Protein AF-A0A8S4QSN6-F1 (afdb_monomer)

Foldseek 3Di:
DDDDPDDDDDPPPDPDPPVVVVVVVVVVVVVVVVVVVVVVVVVQVVQVVVPDDDNPDDPVNVVVVVVVVVVVVLVVLVVVFPDPDP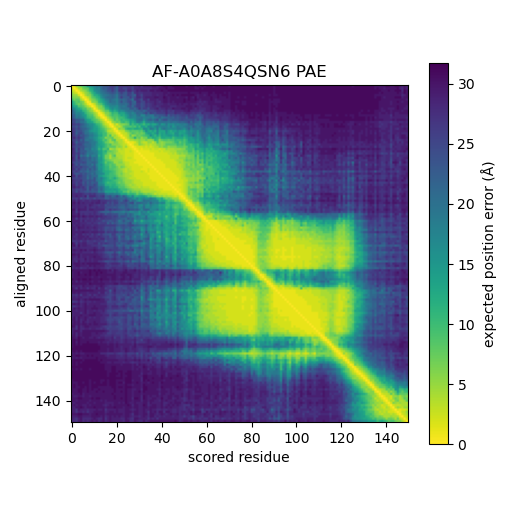PDDCDSVNSVLRSVLVVVQVVVCVVVVNDDPDPRDDPPDPPDPPPPPDDVVVVVVVVVVVVVVD

Secondary structure (DSSP, 8-state):
------PPP--------HHHHHHHHHHHHHHHHHHHHHHHHHHHHHHHTSTT--TT--HHHHHHHHHHHHHHHHHHHHTTS--S-TT----HHHHHHHHHHHHHHHHHHHHTTT--SSS-------PPP----S-HHHHHHHHHHHHT--

Mean predicted aligned error: 19.55 Å

Radius of gyration: 33.57 Å; Cα contacts (8 Å, |Δi|>4): 30; chains: 1; bounding box: 64×63×82 Å

Structure (mmCIF, N/CA/C/O backbone):
data_AF-A0A8S4QSN6-F1
#
_entry.id   AF-A0A8S4QSN6-F1
#
loop_
_atom_site.group_PDB
_atom_site.id
_atom_site.type_symbol
_atom_site.label_atom_id
_atom_site.label_alt_id
_atom_site.label_comp_id
_atom_site.label_asym_id
_atom_site.label_entity_id
_atom_site.label_seq_id
_atom_site.pdbx_PDB_ins_code
_atom_site.Cartn_x
_atom_site.Cartn_y
_atom_site.Cartn_z
_atom_site.occupancy
_atom_site.B_iso_or_equiv
_atom_site.auth_seq_id
_atom_site.auth_comp_id
_atom_site.auth_asym_id
_atom_site.auth_atom_id
_atom_site.pdbx_PDB_model_num
ATOM 1 N N . LEU A 1 1 ? 45.448 43.921 -53.204 1.00 40.44 1 LEU A N 1
ATOM 2 C CA . LEU A 1 1 ? 45.673 43.123 -51.978 1.00 40.44 1 LEU A CA 1
ATOM 3 C C . LEU A 1 1 ? 44.542 42.110 -51.918 1.00 40.44 1 LEU A C 1
ATOM 5 O O . LEU A 1 1 ? 43.536 42.347 -51.262 1.00 40.44 1 LEU A O 1
ATOM 9 N N . ASP A 1 2 ? 44.675 41.060 -52.723 1.00 36.97 2 ASP A N 1
ATOM 10 C CA . ASP A 1 2 ? 43.722 39.957 -52.816 1.00 36.97 2 ASP A CA 1
ATOM 11 C C . ASP A 1 2 ? 43.873 39.049 -51.595 1.00 36.97 2 ASP A C 1
ATOM 13 O O . ASP A 1 2 ? 44.979 38.615 -51.273 1.00 36.97 2 ASP A O 1
ATOM 17 N N . CYS A 1 3 ? 42.767 38.799 -50.893 1.00 41.56 3 CYS A N 1
ATOM 18 C CA . CYS A 1 3 ? 42.716 37.831 -49.806 1.00 41.56 3 CYS A CA 1
ATOM 19 C C . CYS A 1 3 ? 42.216 36.501 -50.378 1.00 41.56 3 CYS A C 1
ATOM 21 O O . CYS A 1 3 ? 41.083 36.388 -50.848 1.00 41.56 3 CYS A O 1
ATOM 23 N N . ASP A 1 4 ? 43.119 35.531 -50.377 1.00 47.22 4 ASP A N 1
ATOM 24 C CA . ASP A 1 4 ? 43.034 34.219 -51.004 1.00 47.22 4 ASP A CA 1
ATOM 25 C C . ASP A 1 4 ? 41.992 33.327 -50.293 1.00 47.22 4 ASP A C 1
ATOM 27 O O . ASP A 1 4 ? 42.212 32.830 -49.188 1.00 47.22 4 ASP A O 1
ATOM 31 N N . MET A 1 5 ? 40.821 33.135 -50.910 1.00 52.94 5 MET A N 1
ATOM 32 C CA . MET A 1 5 ? 39.789 32.200 -50.439 1.00 52.94 5 MET A CA 1
ATOM 33 C C . MET A 1 5 ? 40.079 30.789 -50.965 1.00 52.94 5 MET A C 1
ATOM 35 O O . MET A 1 5 ? 39.397 30.274 -51.855 1.00 52.94 5 MET A O 1
ATOM 39 N N . GLN A 1 6 ? 41.089 30.134 -50.394 1.00 53.62 6 GLN A N 1
ATOM 40 C CA . GLN A 1 6 ? 41.366 28.727 -50.678 1.00 53.62 6 GLN A CA 1
ATOM 41 C C . GLN A 1 6 ? 40.282 27.835 -50.058 1.00 53.62 6 GLN A C 1
ATOM 43 O O . GLN A 1 6 ? 40.207 27.606 -48.851 1.00 53.62 6 GLN A O 1
ATOM 48 N N . THR A 1 7 ? 39.414 27.323 -50.927 1.00 58.56 7 THR A N 1
ATOM 49 C CA . THR A 1 7 ? 38.399 26.325 -50.592 1.00 58.56 7 THR A CA 1
ATOM 50 C C . THR A 1 7 ? 39.099 24.977 -50.404 1.00 58.56 7 THR A C 1
ATOM 52 O O . THR A 1 7 ? 39.726 24.472 -51.332 1.00 58.56 7 THR A O 1
ATOM 55 N N . LEU A 1 8 ? 39.019 24.391 -49.205 1.00 55.88 8 LEU A N 1
ATOM 56 C CA . LEU A 1 8 ? 39.606 23.076 -48.915 1.00 55.88 8 LEU A CA 1
ATOM 57 C C . LEU A 1 8 ? 39.065 21.993 -49.874 1.00 55.88 8 LEU A C 1
ATOM 59 O O . LEU A 1 8 ? 37.865 21.995 -50.174 1.00 55.88 8 LEU A O 1
ATOM 63 N N . PRO A 1 9 ? 39.896 21.024 -50.310 1.00 52.75 9 PRO A N 1
ATOM 64 C CA . PRO A 1 9 ? 39.453 19.973 -51.211 1.00 52.75 9 PRO A CA 1
ATOM 65 C C . PRO A 1 9 ? 38.435 19.085 -50.494 1.00 52.75 9 PRO A C 1
ATOM 67 O O . PRO A 1 9 ? 38.721 18.459 -49.468 1.00 52.75 9 PRO A O 1
ATOM 70 N N . ARG A 1 10 ? 37.219 19.016 -51.041 1.00 57.41 10 ARG A N 1
ATOM 71 C CA . ARG A 1 10 ? 36.255 17.994 -50.642 1.00 57.41 10 ARG A CA 1
ATOM 72 C C . ARG A 1 10 ? 36.817 16.651 -51.079 1.00 57.41 10 ARG A C 1
ATOM 74 O O . ARG A 1 10 ? 36.855 16.354 -52.265 1.00 57.41 10 ARG A O 1
ATOM 81 N N . PHE A 1 11 ? 37.260 15.849 -50.116 1.00 48.41 11 PHE A N 1
ATOM 82 C CA . PHE A 1 11 ? 37.548 14.442 -50.352 1.00 48.41 11 PHE A CA 1
ATOM 83 C C . PHE A 1 11 ? 36.296 13.781 -50.939 1.00 48.41 11 PHE A C 1
ATOM 85 O O . PHE A 1 11 ? 35.310 13.568 -50.227 1.00 48.41 11 PHE A O 1
ATOM 92 N N . ASP A 1 12 ? 36.344 13.467 -52.232 1.00 54.31 12 ASP A N 1
ATOM 93 C CA . ASP A 1 12 ? 35.372 12.616 -52.903 1.00 54.31 12 ASP A CA 1
ATOM 94 C C . ASP A 1 12 ? 35.397 11.248 -52.218 1.00 54.31 12 ASP A C 1
ATOM 96 O O . ASP A 1 12 ? 36.285 10.417 -52.423 1.00 54.31 12 ASP A O 1
ATOM 100 N N . ARG A 1 13 ? 34.439 11.018 -51.314 1.00 58.12 13 ARG A N 1
ATOM 101 C CA . ARG A 1 13 ? 34.229 9.697 -50.729 1.00 58.12 13 ARG A CA 1
ATOM 102 C C . ARG A 1 13 ? 33.649 8.827 -51.847 1.00 58.12 13 ARG A C 1
ATOM 104 O O . ARG A 1 13 ? 32.512 9.082 -52.243 1.00 58.12 13 ARG A O 1
ATOM 111 N N . PRO A 1 14 ? 34.356 7.783 -52.321 1.00 58.12 14 PRO A N 1
ATOM 112 C CA . PRO A 1 14 ? 33.844 6.946 -53.396 1.00 58.12 14 PRO A CA 1
ATOM 113 C C . PRO A 1 14 ? 32.485 6.357 -52.983 1.00 58.12 14 PRO A C 1
ATOM 115 O O . PRO A 1 14 ? 32.335 5.955 -51.816 1.00 58.12 14 PRO A O 1
ATOM 118 N N . PRO A 1 15 ? 31.489 6.305 -53.891 1.00 59.44 15 PRO A N 1
ATOM 119 C CA . PRO A 1 15 ? 30.171 5.777 -53.576 1.00 59.44 15 PRO A CA 1
ATOM 120 C C . PRO A 1 15 ? 30.330 4.343 -53.072 1.00 59.44 15 PRO A C 1
ATOM 122 O O . PRO A 1 15 ? 30.764 3.441 -53.793 1.00 59.44 15 PRO A O 1
ATOM 125 N N . GLN A 1 16 ? 30.042 4.127 -51.786 1.00 59.47 16 GLN A N 1
ATOM 126 C CA . GLN A 1 16 ? 30.120 2.790 -51.210 1.00 59.47 16 GLN A CA 1
ATOM 127 C C . GLN A 1 16 ? 29.096 1.919 -51.930 1.00 59.47 16 GLN A C 1
ATOM 129 O O . GLN A 1 16 ? 27.916 2.265 -51.960 1.00 59.47 16 GLN A O 1
ATOM 134 N N . SER A 1 17 ? 29.540 0.803 -52.516 1.00 63.88 17 SER A N 1
ATOM 135 C CA . SER A 1 17 ? 28.651 -0.032 -53.323 1.00 63.88 17 SER A CA 1
ATOM 136 C C . SER A 1 17 ? 27.397 -0.411 -52.533 1.00 63.88 17 SER A C 1
ATOM 138 O O . SER A 1 17 ? 27.480 -0.866 -51.386 1.00 63.88 17 SER A O 1
ATOM 140 N N . PHE A 1 18 ? 26.226 -0.216 -53.146 1.00 61.28 18 PHE A N 1
ATOM 141 C CA . PHE A 1 18 ? 24.921 -0.448 -52.520 1.00 61.28 18 PHE A CA 1
ATOM 142 C C . PHE A 1 18 ? 24.844 -1.837 -51.864 1.00 61.28 18 PHE A C 1
ATOM 144 O O . PHE A 1 18 ? 24.393 -1.981 -50.731 1.00 61.28 18 PHE A O 1
ATOM 151 N N . VAL A 1 19 ? 25.434 -2.849 -52.507 1.00 62.94 19 VAL A N 1
ATOM 152 C CA . VAL A 1 19 ? 25.548 -4.221 -51.988 1.00 62.94 19 VAL A CA 1
ATOM 153 C C . VAL A 1 19 ? 26.344 -4.299 -50.675 1.00 62.94 19 VAL A C 1
ATOM 155 O O . VAL A 1 19 ? 25.954 -5.034 -49.766 1.00 62.94 19 VAL A O 1
ATOM 158 N N . ARG A 1 20 ? 27.442 -3.540 -50.523 1.00 64.50 20 ARG A N 1
ATOM 159 C CA . ARG A 1 20 ? 28.226 -3.485 -49.272 1.00 64.50 20 ARG A CA 1
ATOM 160 C C . ARG A 1 20 ? 27.458 -2.768 -48.166 1.00 64.50 20 ARG A C 1
ATOM 162 O O . ARG A 1 20 ? 27.514 -3.213 -47.020 1.00 64.50 20 ARG A O 1
ATOM 169 N N . VAL A 1 21 ? 26.720 -1.708 -48.496 1.00 66.25 21 VAL A N 1
ATOM 170 C CA . VAL A 1 21 ? 25.867 -0.985 -47.538 1.00 66.25 21 VAL A CA 1
ATOM 171 C C . VAL A 1 21 ? 24.726 -1.882 -47.051 1.00 66.25 21 VAL A C 1
A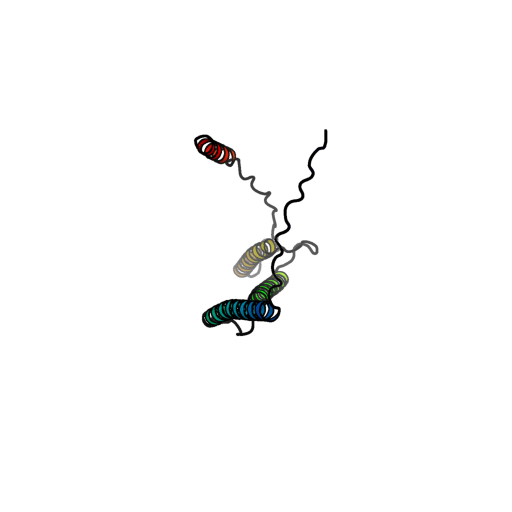TOM 173 O O . VAL A 1 21 ? 24.517 -2.005 -45.843 1.00 66.25 21 VAL A O 1
ATOM 176 N N . VAL A 1 22 ? 24.052 -2.595 -47.959 1.00 65.38 22 VAL A N 1
ATOM 177 C CA . VAL A 1 22 ? 22.988 -3.555 -47.623 1.00 65.38 22 VAL A CA 1
ATOM 178 C C . VAL A 1 22 ? 23.541 -4.719 -46.797 1.00 65.38 22 VAL A C 1
ATOM 180 O O . VAL A 1 22 ? 23.000 -5.007 -45.730 1.00 65.38 22 VAL A O 1
ATOM 183 N N . LYS A 1 23 ? 24.668 -5.336 -47.191 1.00 67.94 23 LYS A N 1
ATOM 184 C CA . LYS A 1 23 ? 25.316 -6.389 -46.384 1.00 67.94 23 LYS A CA 1
ATOM 185 C C . LYS A 1 23 ? 25.669 -5.890 -44.981 1.00 67.94 23 LYS A C 1
ATOM 187 O O . LYS A 1 23 ? 25.301 -6.548 -44.014 1.00 67.94 23 LYS A O 1
ATOM 192 N N . ARG A 1 24 ? 26.285 -4.710 -44.839 1.00 64.50 24 ARG A N 1
ATOM 193 C CA . ARG A 1 24 ? 26.595 -4.110 -43.524 1.00 64.50 24 ARG A CA 1
ATOM 194 C C . ARG A 1 24 ? 25.341 -3.848 -42.686 1.00 64.50 24 ARG A C 1
ATOM 196 O O . ARG A 1 24 ? 25.341 -4.117 -41.488 1.00 64.50 24 ARG A O 1
ATOM 203 N N . ARG A 1 25 ? 24.253 -3.383 -43.304 1.00 67.06 25 ARG A N 1
ATOM 204 C CA . ARG A 1 25 ? 22.968 -3.166 -42.623 1.00 67.06 25 ARG A CA 1
ATOM 205 C C . ARG A 1 25 ? 22.339 -4.482 -42.161 1.00 67.06 25 ARG A C 1
ATOM 207 O O . ARG A 1 25 ? 21.860 -4.568 -41.034 1.00 67.06 25 ARG A O 1
ATOM 214 N N . THR A 1 26 ? 22.372 -5.525 -42.989 1.00 77.62 26 THR A N 1
ATOM 215 C CA . THR A 1 26 ? 21.835 -6.849 -42.623 1.00 77.62 26 THR A CA 1
ATOM 216 C C . THR A 1 26 ? 22.633 -7.509 -41.499 1.00 77.62 26 THR A C 1
ATOM 218 O O . THR A 1 26 ? 22.037 -8.062 -40.574 1.00 77.62 26 THR A O 1
ATOM 221 N N . THR A 1 27 ? 23.965 -7.405 -41.513 1.00 74.44 27 THR A N 1
ATOM 222 C CA . THR A 1 27 ? 24.813 -7.949 -40.445 1.00 74.44 27 THR A CA 1
ATOM 223 C C . THR A 1 27 ? 24.663 -7.165 -39.141 1.00 74.44 27 THR A C 1
ATOM 225 O O . THR A 1 27 ? 24.603 -7.784 -38.078 1.00 74.44 27 THR A O 1
ATOM 228 N N . ALA A 1 28 ? 24.502 -5.837 -39.204 1.00 75.25 28 ALA A N 1
ATOM 229 C CA . ALA A 1 28 ? 24.169 -5.004 -38.048 1.00 75.25 28 ALA A CA 1
ATOM 230 C C . ALA A 1 28 ? 22.803 -5.377 -37.443 1.00 75.25 28 ALA A C 1
ATOM 232 O O . ALA A 1 28 ? 22.714 -5.639 -36.245 1.00 75.25 28 ALA A O 1
ATOM 233 N N . ASN A 1 29 ? 21.762 -5.517 -38.272 1.00 87.56 29 ASN A N 1
ATOM 234 C CA . ASN A 1 29 ? 20.433 -5.957 -37.830 1.00 87.56 29 ASN A CA 1
ATOM 235 C C . ASN A 1 29 ? 20.459 -7.362 -37.207 1.00 87.56 29 ASN A C 1
ATOM 237 O O . ASN A 1 29 ? 19.793 -7.616 -36.204 1.00 87.56 29 ASN A O 1
ATOM 241 N N . LYS A 1 30 ? 21.257 -8.283 -37.763 1.00 88.88 30 LYS A N 1
ATOM 242 C CA . LYS A 1 30 ? 21.458 -9.623 -37.193 1.00 88.88 30 LYS A CA 1
ATOM 243 C C . LYS A 1 30 ? 22.143 -9.552 -35.827 1.00 88.88 30 LYS A C 1
ATOM 245 O O . LYS A 1 30 ? 21.753 -10.288 -34.922 1.00 88.88 30 LYS A O 1
ATOM 250 N N . LYS A 1 31 ? 23.135 -8.670 -35.660 1.00 89.00 31 LYS A N 1
ATOM 251 C CA . LYS A 1 31 ? 23.816 -8.451 -34.376 1.00 89.00 31 LYS A CA 1
ATOM 252 C C . LYS A 1 31 ? 22.854 -7.901 -33.322 1.00 89.00 31 LYS A C 1
ATOM 254 O O . LYS A 1 31 ? 22.846 -8.437 -32.218 1.00 89.00 31 LYS A O 1
ATOM 259 N N . GLU A 1 32 ? 22.009 -6.928 -33.668 1.00 90.06 32 GLU A N 1
ATOM 260 C CA . GLU A 1 32 ? 21.012 -6.402 -32.726 1.00 90.06 32 GLU A CA 1
ATOM 261 C C . GLU A 1 32 ? 19.970 -7.459 -32.362 1.00 90.06 32 GLU A C 1
ATOM 263 O O . GLU A 1 32 ? 19.720 -7.678 -31.181 1.00 90.06 32 GLU A O 1
ATOM 268 N N . ARG A 1 33 ? 19.457 -8.221 -33.340 1.00 91.94 33 ARG A N 1
ATOM 269 C CA . ARG A 1 33 ? 18.550 -9.343 -33.053 1.00 91.94 33 ARG A CA 1
ATOM 270 C C . ARG A 1 33 ? 19.185 -10.344 -32.085 1.00 91.94 33 ARG A C 1
ATOM 272 O O . ARG A 1 33 ? 18.520 -10.771 -31.148 1.00 91.94 33 ARG A O 1
ATOM 279 N N . ARG A 1 34 ? 20.465 -10.697 -32.268 1.00 92.38 34 ARG A N 1
ATOM 280 C CA . ARG A 1 34 ? 21.183 -11.587 -31.335 1.00 92.38 34 ARG A CA 1
ATOM 281 C C . ARG A 1 34 ? 21.357 -10.969 -29.950 1.00 92.38 34 ARG A C 1
ATOM 283 O O . ARG A 1 34 ? 21.198 -11.678 -28.964 1.00 92.38 34 ARG A O 1
ATOM 290 N N . ARG A 1 35 ? 21.644 -9.668 -29.866 1.00 92.75 35 ARG A N 1
ATOM 291 C CA . ARG A 1 35 ? 21.743 -8.946 -28.593 1.00 92.75 35 ARG A CA 1
ATOM 292 C C . ARG A 1 35 ? 20.409 -8.971 -27.844 1.00 92.75 35 ARG A C 1
ATOM 294 O O . ARG A 1 35 ? 20.378 -9.363 -26.682 1.00 92.75 35 ARG A O 1
ATOM 301 N N . THR A 1 36 ? 19.308 -8.613 -28.507 1.00 91.94 36 THR A N 1
ATOM 302 C CA . THR A 1 36 ? 17.965 -8.663 -27.909 1.00 91.94 36 THR A CA 1
ATOM 303 C C . THR A 1 36 ? 17.581 -10.088 -27.516 1.00 91.94 36 THR A C 1
ATOM 305 O O . THR A 1 36 ? 17.051 -10.295 -26.429 1.00 91.94 36 THR A O 1
ATOM 308 N N . GLN A 1 37 ? 17.886 -11.076 -28.363 1.00 89.31 37 GLN A N 1
ATOM 309 C CA . GLN A 1 37 ? 17.611 -12.480 -28.071 1.00 89.31 37 GLN A CA 1
ATOM 310 C C . GLN A 1 37 ? 18.358 -12.951 -26.821 1.00 89.31 37 GLN A C 1
ATOM 312 O O . GLN A 1 37 ? 17.740 -13.553 -25.959 1.00 89.31 37 GLN A O 1
ATOM 317 N N . SER A 1 38 ? 19.647 -12.626 -26.688 1.00 94.56 38 SER A N 1
ATOM 318 C CA . SER A 1 38 ? 20.444 -12.971 -25.505 1.00 94.56 38 SER A CA 1
ATOM 319 C C . SER A 1 38 ? 19.864 -12.368 -24.224 1.00 94.56 38 SER A C 1
ATOM 321 O O . SER A 1 38 ? 19.734 -13.072 -23.227 1.00 94.56 38 SER A O 1
ATOM 323 N N . ILE A 1 39 ? 19.442 -11.100 -24.270 1.00 87.38 39 ILE A N 1
ATOM 324 C CA . ILE A 1 39 ? 18.772 -10.443 -23.140 1.00 87.38 39 ILE A CA 1
ATOM 325 C C . ILE A 1 39 ? 17.456 -11.159 -22.800 1.00 87.38 39 ILE A C 1
ATOM 327 O O . ILE A 1 39 ? 17.181 -11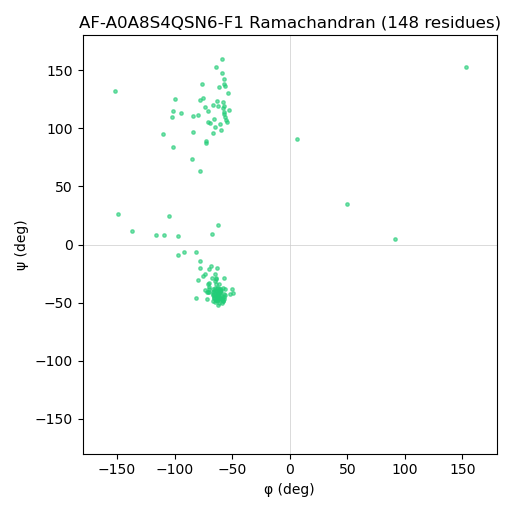.426 -21.634 1.00 87.38 39 ILE A O 1
ATOM 331 N N . ASN A 1 40 ? 16.647 -11.498 -23.806 1.00 87.44 40 ASN A N 1
ATOM 332 C CA . ASN A 1 40 ? 15.374 -12.188 -23.600 1.00 87.44 40 ASN A CA 1
ATOM 333 C C . ASN A 1 40 ? 15.553 -13.611 -23.055 1.00 87.44 40 ASN A C 1
ATOM 335 O O . ASN A 1 40 ? 14.769 -14.020 -22.201 1.00 87.44 40 ASN A O 1
ATOM 339 N N . THR A 1 41 ? 16.574 -14.335 -23.515 1.00 87.88 41 THR A N 1
ATOM 340 C CA . THR A 1 41 ? 16.939 -15.660 -23.002 1.00 87.88 41 THR A CA 1
ATOM 341 C C . THR A 1 41 ? 17.331 -15.568 -21.531 1.00 87.88 41 THR A C 1
ATOM 343 O O . THR A 1 41 ? 16.668 -16.189 -20.715 1.00 87.88 41 THR A O 1
ATOM 346 N N . ALA A 1 42 ? 18.255 -14.676 -21.159 1.00 86.12 42 ALA A N 1
ATOM 347 C CA . ALA A 1 42 ? 18.631 -14.484 -19.754 1.00 86.12 42 ALA A CA 1
ATOM 348 C C . ALA A 1 42 ? 17.431 -14.103 -18.862 1.00 86.12 42 ALA A C 1
ATOM 350 O O . ALA A 1 42 ? 17.306 -14.564 -17.732 1.00 86.12 42 ALA A O 1
ATOM 351 N N . PHE A 1 43 ? 16.499 -13.285 -19.367 1.00 81.12 43 PHE A N 1
ATOM 352 C CA . PHE A 1 43 ? 15.257 -12.999 -18.645 1.00 81.12 43 PHE A CA 1
ATOM 353 C C . PHE A 1 43 ? 14.330 -14.212 -18.519 1.00 81.12 43 PHE A C 1
ATOM 355 O O . PHE A 1 43 ? 13.514 -14.238 -17.604 1.00 81.12 43 PHE A O 1
ATOM 362 N N . THR A 1 44 ? 14.366 -15.155 -19.456 1.00 80.75 44 THR A N 1
ATOM 363 C CA . THR A 1 44 ? 13.562 -16.386 -19.406 1.00 80.75 44 THR A CA 1
ATOM 364 C C . THR A 1 44 ? 14.110 -17.310 -18.329 1.00 80.75 44 THR A C 1
ATOM 366 O O . THR A 1 44 ? 13.353 -17.678 -17.440 1.00 80.75 44 THR A O 1
ATOM 369 N N . ASP A 1 45 ? 15.425 -17.516 -18.300 1.00 83.19 45 ASP A N 1
ATOM 370 C CA . ASP A 1 45 ? 16.107 -18.314 -17.274 1.00 83.19 45 ASP A CA 1
ATOM 371 C C . ASP A 1 45 ? 15.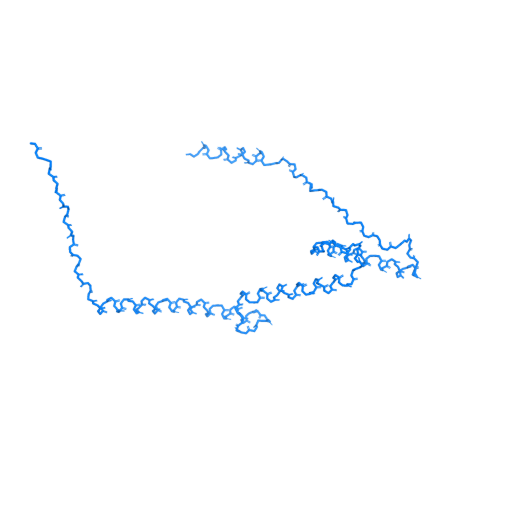826 -17.762 -15.863 1.00 83.19 45 ASP A C 1
ATOM 373 O O . ASP A 1 45 ? 15.480 -18.488 -14.935 1.00 83.19 45 ASP A O 1
ATOM 377 N N . LEU A 1 46 ? 15.856 -16.433 -15.702 1.00 81.19 46 LEU A N 1
ATOM 378 C CA . LEU A 1 46 ? 15.501 -15.792 -14.432 1.00 81.19 46 LEU A CA 1
ATOM 379 C C . LEU A 1 46 ? 14.032 -15.997 -14.030 1.00 81.19 46 LEU A C 1
ATOM 381 O O . LEU A 1 46 ? 13.732 -15.967 -12.839 1.00 81.19 46 LEU A O 1
ATOM 385 N N . ARG A 1 47 ? 13.103 -16.171 -14.982 1.00 74.00 47 ARG A N 1
ATOM 386 C CA . ARG A 1 47 ? 11.689 -16.448 -14.662 1.00 74.00 47 ARG A CA 1
ATOM 387 C C . ARG A 1 47 ? 11.506 -17.850 -14.101 1.00 74.00 47 ARG A C 1
ATOM 389 O O . ARG A 1 47 ? 10.666 -18.008 -13.224 1.00 74.00 47 ARG A O 1
ATOM 396 N N . GLU A 1 48 ? 12.294 -18.820 -14.557 1.00 73.12 48 GLU A N 1
ATOM 397 C CA . GLU A 1 48 ? 12.241 -20.203 -14.067 1.00 73.12 48 GLU A CA 1
ATOM 398 C C . GLU A 1 48 ? 12.630 -20.303 -12.587 1.00 73.12 48 GLU A C 1
ATOM 400 O O . GLU A 1 48 ? 12.098 -21.131 -11.852 1.00 73.12 48 GLU A O 1
ATOM 405 N N . CYS A 1 49 ? 13.487 -19.398 -12.108 1.00 76.56 49 CYS A N 1
ATOM 406 C CA . CYS A 1 49 ? 13.869 -19.330 -10.699 1.00 76.56 49 CYS A CA 1
ATOM 407 C C . CYS A 1 49 ? 12.858 -18.587 -9.806 1.00 76.56 49 CYS A C 1
ATOM 409 O O . CYS A 1 49 ? 13.041 -18.556 -8.588 1.00 76.56 49 CYS A O 1
ATOM 411 N N . ILE A 1 50 ? 11.813 -17.956 -10.364 1.00 68.31 50 ILE A N 1
ATOM 412 C CA . ILE A 1 50 ? 10.800 -17.239 -9.578 1.00 68.31 50 ILE A CA 1
ATOM 413 C C . ILE A 1 50 ? 9.545 -18.116 -9.478 1.00 68.31 50 ILE A C 1
ATOM 415 O O . ILE A 1 50 ? 8.800 -18.222 -10.453 1.00 68.31 50 ILE A O 1
ATOM 419 N N . PRO A 1 51 ? 9.226 -18.675 -8.297 1.00 56.03 51 PRO A N 1
ATOM 420 C CA . PRO A 1 51 ? 8.266 -19.775 -8.154 1.00 56.03 51 PRO A CA 1
ATOM 421 C C . PRO A 1 51 ? 6.788 -19.448 -8.455 1.00 56.03 51 PRO A C 1
ATOM 423 O O . PRO A 1 51 ? 5.928 -20.271 -8.180 1.00 56.03 51 PRO A O 1
ATOM 426 N N . ASN A 1 52 ? 6.449 -18.275 -9.002 1.00 62.44 52 ASN A N 1
ATOM 427 C CA . ASN A 1 52 ? 5.063 -17.873 -9.290 1.00 62.44 52 ASN A CA 1
ATOM 428 C C . ASN A 1 52 ? 4.928 -16.930 -10.505 1.00 62.44 52 ASN A C 1
ATOM 430 O O . ASN A 1 52 ? 4.009 -16.110 -10.556 1.00 62.44 52 ASN A O 1
ATOM 434 N N . VAL A 1 53 ? 5.853 -16.977 -11.471 1.00 59.09 53 VAL A N 1
ATOM 435 C CA . VAL A 1 53 ? 5.787 -16.113 -12.663 1.00 59.09 53 VAL A CA 1
ATOM 436 C C . VAL A 1 53 ? 5.260 -16.892 -13.869 1.00 59.09 53 VAL A C 1
ATOM 438 O O . VAL A 1 53 ? 5.955 -17.772 -14.365 1.00 59.09 53 VAL A O 1
ATOM 441 N N . PRO A 1 54 ? 4.079 -16.536 -14.410 1.00 62.97 54 PRO A N 1
ATOM 442 C CA . PRO A 1 54 ? 3.625 -17.072 -15.685 1.00 62.97 54 PRO A CA 1
ATOM 443 C C . PRO A 1 54 ? 4.607 -16.670 -16.803 1.00 62.97 54 PRO A C 1
ATOM 445 O O . PRO A 1 54 ? 4.990 -15.488 -16.860 1.00 62.97 54 PRO A O 1
ATOM 448 N N . PRO A 1 55 ? 4.978 -17.600 -17.702 1.00 59.84 55 PRO A N 1
ATOM 449 C CA . PRO A 1 55 ? 6.123 -17.476 -18.614 1.00 59.84 55 PRO A CA 1
ATOM 450 C C . PRO A 1 55 ? 6.085 -16.235 -19.526 1.00 59.84 55 PRO A C 1
ATOM 452 O O . PRO A 1 55 ? 7.127 -15.649 -19.818 1.00 59.84 55 PRO A O 1
ATOM 455 N N . ASP A 1 56 ? 4.896 -15.729 -19.867 1.00 63.72 56 ASP A N 1
ATOM 456 C CA . ASP A 1 56 ? 4.733 -14.637 -20.843 1.00 63.72 56 ASP A CA 1
ATOM 457 C C . ASP A 1 56 ? 4.591 -13.233 -20.228 1.00 63.72 56 ASP A C 1
ATOM 459 O O . ASP A 1 56 ? 4.325 -12.232 -20.913 1.00 63.72 56 ASP A O 1
ATOM 463 N N . THR A 1 57 ? 4.775 -13.107 -18.911 1.00 67.50 57 THR A N 1
ATOM 464 C CA . THR A 1 57 ? 4.551 -11.825 -18.236 1.00 67.50 57 THR A CA 1
ATOM 465 C C . THR A 1 57 ? 5.790 -10.932 -18.331 1.00 67.50 57 THR A C 1
ATOM 467 O O . THR A 1 57 ? 6.828 -11.162 -17.704 1.00 67.50 57 THR A O 1
ATOM 470 N N . LYS A 1 58 ? 5.690 -9.845 -19.108 1.00 70.69 58 LYS A N 1
ATOM 471 C CA . LYS A 1 58 ? 6.692 -8.761 -19.101 1.00 70.69 58 LYS A CA 1
ATOM 472 C C . LYS A 1 58 ? 6.853 -8.213 -17.674 1.00 70.69 58 LYS A C 1
ATOM 474 O O . LYS A 1 58 ? 5.847 -7.921 -17.028 1.00 70.69 58 LYS A O 1
ATOM 479 N N . LEU A 1 59 ? 8.089 -7.978 -17.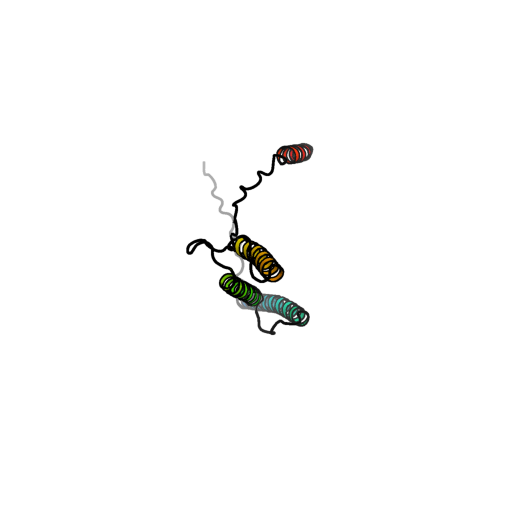219 1.00 65.31 59 LEU A N 1
ATOM 480 C CA . LEU A 1 59 ? 8.393 -7.479 -15.862 1.00 65.31 59 LEU A CA 1
ATOM 481 C C . LEU A 1 59 ? 7.556 -6.247 -15.473 1.00 65.31 59 LEU A C 1
ATOM 483 O O . LEU A 1 59 ? 6.998 -6.185 -14.380 1.00 65.31 59 LEU A O 1
ATOM 487 N N . SER A 1 60 ? 7.365 -5.302 -16.399 1.00 73.94 60 SER A N 1
ATOM 488 C CA . SER A 1 60 ? 6.536 -4.111 -16.171 1.00 73.94 60 SER A CA 1
ATOM 489 C C . SER A 1 60 ? 5.055 -4.429 -15.924 1.00 73.94 60 SER A C 1
ATOM 491 O O . SER A 1 60 ? 4.409 -3.728 -15.148 1.00 73.94 60 SER A O 1
ATOM 493 N N . LYS A 1 61 ? 4.500 -5.473 -16.557 1.00 75.50 61 LYS A N 1
ATOM 494 C CA . LYS A 1 61 ? 3.117 -5.924 -16.320 1.00 75.50 61 LYS A CA 1
ATOM 495 C C . LYS A 1 61 ? 2.993 -6.592 -14.953 1.00 75.50 61 LYS A C 1
ATOM 497 O O . LYS A 1 61 ? 2.048 -6.307 -14.232 1.00 75.50 61 LYS A O 1
ATOM 502 N N . MET A 1 62 ? 3.979 -7.398 -14.569 1.00 71.62 62 MET A N 1
ATOM 503 C CA . MET A 1 62 ? 4.011 -8.075 -13.271 1.00 71.62 62 MET A CA 1
ATOM 504 C C . MET A 1 62 ? 4.095 -7.089 -12.100 1.00 71.62 62 MET A C 1
ATOM 506 O O . MET A 1 62 ? 3.301 -7.172 -11.168 1.00 71.62 62 MET A O 1
ATOM 510 N N . VAL A 1 63 ? 5.002 -6.108 -12.161 1.00 78.69 63 VAL A N 1
ATOM 511 C CA . VAL A 1 63 ? 5.122 -5.070 -11.120 1.00 78.69 63 VAL A CA 1
ATOM 512 C C . VAL A 1 63 ? 3.823 -4.267 -10.997 1.00 78.69 63 VAL A C 1
ATOM 514 O O . VAL A 1 63 ? 3.375 -3.981 -9.884 1.00 78.69 63 VAL A O 1
ATOM 517 N N . ARG A 1 64 ? 3.177 -3.947 -12.129 1.00 77.56 64 ARG A N 1
ATOM 518 C CA . ARG A 1 64 ? 1.865 -3.282 -12.150 1.00 77.56 64 ARG A CA 1
ATOM 519 C C . ARG A 1 64 ? 0.771 -4.154 -11.535 1.00 77.56 64 ARG A C 1
ATOM 521 O O . ARG A 1 64 ? 0.056 -3.661 -10.670 1.00 77.56 64 ARG A O 1
ATOM 528 N N . ALA A 1 65 ? 0.678 -5.427 -11.913 1.00 78.94 65 ALA A N 1
ATOM 529 C CA . ALA A 1 65 ? -0.301 -6.370 -11.372 1.00 78.94 65 ALA A CA 1
ATOM 530 C C . ALA A 1 65 ? -0.123 -6.573 -9.858 1.00 78.94 65 ALA A C 1
ATOM 532 O O . ALA A 1 65 ? -1.086 -6.492 -9.099 1.00 78.94 65 ALA A O 1
ATOM 533 N N . ARG A 1 66 ? 1.121 -6.724 -9.387 1.00 81.69 66 ARG A N 1
ATOM 534 C CA . ARG A 1 66 ? 1.440 -6.784 -7.954 1.00 81.69 66 ARG A CA 1
ATOM 535 C C . ARG A 1 66 ? 0.996 -5.513 -7.229 1.00 81.69 66 ARG A C 1
ATOM 537 O O . ARG A 1 66 ? 0.361 -5.593 -6.183 1.00 81.69 66 ARG A O 1
ATOM 544 N N . SER A 1 67 ? 1.304 -4.341 -7.786 1.00 87.06 67 SER A N 1
ATOM 545 C CA . SER A 1 67 ? 0.885 -3.052 -7.218 1.00 87.06 67 SER A CA 1
ATOM 546 C C . SER A 1 67 ? -0.641 -2.925 -7.157 1.00 87.06 67 SER A C 1
ATOM 548 O O . SER A 1 67 ? -1.181 -2.482 -6.145 1.00 87.06 67 SER A O 1
ATOM 550 N N . GLN A 1 68 ? -1.349 -3.369 -8.201 1.00 83.25 68 GLN A N 1
ATOM 551 C CA . GLN A 1 68 ? -2.811 -3.407 -8.231 1.00 83.25 68 GLN A CA 1
ATOM 552 C C . GLN A 1 68 ? -3.378 -4.332 -7.153 1.00 83.25 68 GLN A C 1
ATOM 554 O O . GLN A 1 68 ? -4.241 -3.894 -6.400 1.00 83.25 68 GLN A O 1
ATOM 559 N N . SER A 1 69 ? -2.852 -5.551 -7.013 1.00 92.19 69 SER A N 1
ATOM 560 C CA . SER A 1 69 ? -3.258 -6.486 -5.955 1.00 92.19 69 SER A CA 1
ATOM 561 C C . SER A 1 69 ? -3.076 -5.883 -4.555 1.00 92.19 69 SER A C 1
ATOM 563 O O . SER A 1 69 ? -4.006 -5.887 -3.748 1.00 92.19 69 SER A O 1
ATOM 565 N N . ILE A 1 70 ? -1.930 -5.238 -4.298 1.00 89.50 70 ILE A N 1
ATOM 566 C CA . ILE A 1 70 ? -1.685 -4.508 -3.044 1.00 89.50 70 ILE A CA 1
ATOM 567 C C . ILE A 1 70 ? -2.732 -3.405 -2.847 1.00 89.50 70 ILE A C 1
ATOM 569 O O . ILE A 1 70 ? -3.292 -3.272 -1.763 1.00 89.50 70 ILE A O 1
ATOM 573 N N . ASN A 1 71 ? -3.020 -2.608 -3.877 1.00 89.50 71 ASN A N 1
ATOM 574 C CA . ASN A 1 71 ? -3.995 -1.524 -3.769 1.00 89.50 71 ASN A CA 1
ATOM 575 C C . ASN A 1 71 ? -5.415 -2.048 -3.504 1.00 89.50 71 ASN A C 1
ATOM 577 O O . ASN A 1 71 ? -6.122 -1.445 -2.702 1.00 89.50 71 ASN A O 1
ATOM 581 N N . ILE A 1 72 ? -5.800 -3.180 -4.105 1.00 88.56 72 ILE A N 1
ATOM 582 C CA . ILE A 1 72 ? -7.075 -3.861 -3.837 1.00 88.56 72 ILE A CA 1
ATOM 583 C C . ILE A 1 72 ? -7.138 -4.316 -2.375 1.00 88.56 72 ILE A C 1
ATOM 585 O O . ILE A 1 72 ? -8.135 -4.062 -1.704 1.00 88.56 72 ILE A O 1
ATOM 589 N N . ALA A 1 73 ? -6.074 -4.930 -1.850 1.00 92.31 73 ALA A N 1
ATOM 590 C CA . ALA A 1 73 ? -6.005 -5.320 -0.442 1.00 92.31 73 ALA A CA 1
ATOM 591 C C . ALA A 1 73 ? -6.108 -4.105 0.499 1.00 92.31 73 ALA A C 1
ATOM 593 O O . ALA A 1 73 ? -6.831 -4.152 1.491 1.00 92.31 73 ALA A O 1
ATOM 594 N N . PHE A 1 74 ? -5.459 -2.986 0.157 1.00 91.81 74 PHE A N 1
ATOM 595 C CA . PHE A 1 74 ? -5.600 -1.728 0.895 1.00 91.81 74 PHE A CA 1
ATOM 596 C C . PHE A 1 74 ? -7.026 -1.170 0.848 1.00 91.81 74 PHE A C 1
ATOM 598 O O . PHE A 1 74 ? -7.468 -0.605 1.842 1.00 91.81 74 PHE A O 1
ATOM 605 N N . SER A 1 75 ? -7.743 -1.296 -0.271 1.00 89.50 75 SER A N 1
ATOM 606 C CA . SER A 1 75 ? -9.157 -0.906 -0.344 1.00 89.50 75 SER A CA 1
ATOM 607 C C . SER A 1 75 ? -10.014 -1.778 0.568 1.00 89.50 75 SER A C 1
ATOM 609 O O . SER A 1 75 ? -10.681 -1.237 1.439 1.00 89.50 75 SER A O 1
ATOM 611 N N . LYS A 1 76 ? -9.868 -3.108 0.491 1.00 91.06 76 LYS A N 1
ATOM 612 C CA . LYS A 1 76 ? -10.572 -4.042 1.386 1.00 91.06 76 LYS A CA 1
ATOM 613 C C . LYS A 1 76 ? -10.307 -3.757 2.865 1.00 91.06 76 LYS A C 1
ATOM 615 O O . LYS A 1 76 ? -11.205 -3.883 3.686 1.00 91.06 76 LYS A O 1
ATOM 620 N N . LEU A 1 77 ? -9.075 -3.383 3.216 1.00 92.25 77 LEU A N 1
ATOM 621 C CA . LEU A 1 77 ? -8.728 -3.009 4.585 1.00 92.25 77 LEU A CA 1
ATOM 622 C C . LEU A 1 77 ? -9.440 -1.719 5.021 1.00 92.25 77 LEU A C 1
ATOM 624 O O . LEU A 1 77 ? -9.910 -1.646 6.150 1.00 92.25 77 LEU A O 1
ATOM 628 N N . ARG A 1 78 ? -9.550 -0.716 4.141 1.00 90.25 78 ARG A N 1
ATOM 629 C CA . ARG A 1 78 ? -10.273 0.533 4.443 1.00 90.25 78 ARG A CA 1
ATOM 630 C C . ARG A 1 78 ? -11.753 0.288 4.708 1.00 90.25 78 ARG A C 1
ATOM 632 O O . ARG A 1 78 ? -12.277 0.900 5.625 1.00 90.25 78 ARG A O 1
ATOM 639 N N . ASP A 1 79 ? -12.375 -0.642 3.987 1.00 89.44 79 ASP A N 1
ATOM 640 C CA . ASP A 1 79 ? -13.789 -0.998 4.180 1.00 89.44 79 ASP A CA 1
ATOM 641 C C . ASP A 1 79 ? -14.071 -1.597 5.572 1.00 89.44 79 ASP A C 1
ATOM 643 O O . ASP A 1 79 ? -15.212 -1.619 6.025 1.00 89.44 79 ASP A O 1
ATOM 647 N N . ARG A 1 80 ? -13.039 -2.106 6.262 1.00 91.25 80 ARG A N 1
ATOM 648 C CA . ARG A 1 80 ? -13.147 -2.703 7.605 1.00 91.25 80 ARG A CA 1
ATOM 649 C C . ARG A 1 80 ? -12.794 -1.745 8.738 1.00 91.25 80 ARG A C 1
ATOM 651 O O . ARG A 1 80 ? -12.980 -2.099 9.896 1.00 91.25 80 ARG A O 1
ATOM 658 N N . ILE A 1 81 ? -12.260 -0.568 8.428 1.00 88.94 81 ILE A N 1
ATOM 659 C CA . ILE A 1 81 ? -11.831 0.407 9.428 1.00 88.94 81 ILE A CA 1
ATOM 660 C C . ILE A 1 81 ? -12.922 1.473 9.556 1.00 88.94 81 ILE A C 1
ATOM 662 O O . ILE A 1 81 ? -13.243 2.109 8.550 1.00 88.94 81 ILE A O 1
ATOM 666 N N . PRO A 1 82 ? -13.450 1.740 10.765 1.00 84.06 82 PRO A N 1
ATOM 667 C CA . PRO A 1 82 ? -14.401 2.825 10.974 1.00 84.06 82 PRO A CA 1
ATOM 668 C C . PRO A 1 82 ? -13.791 4.156 10.519 1.00 84.06 82 PRO A C 1
ATOM 670 O O . PRO A 1 82 ? -12.787 4.619 11.068 1.00 84.06 82 PRO A O 1
ATOM 673 N N . SER A 1 83 ? -14.361 4.757 9.472 1.00 70.38 83 SER A N 1
ATOM 674 C CA . SER A 1 83 ? -13.864 6.027 8.948 1.00 70.38 83 SER A CA 1
ATOM 675 C C . SER A 1 83 ? -14.337 7.162 9.849 1.00 70.38 83 SER A C 1
ATOM 677 O O . SER A 1 83 ? -15.534 7.330 10.066 1.00 70.38 83 SER A O 1
ATOM 679 N N . VAL A 1 84 ? -13.395 7.958 10.347 1.00 61.88 84 VAL A N 1
ATOM 680 C CA . VAL A 1 84 ? -13.697 9.083 11.241 1.00 61.88 84 VAL A CA 1
ATOM 681 C C . VAL A 1 84 ? -14.230 10.297 10.460 1.00 61.88 84 VAL A C 1
ATOM 683 O O . VAL A 1 84 ? -14.879 11.150 11.052 1.00 61.88 84 VAL A O 1
ATOM 686 N N . LEU A 1 85 ? -13.992 10.389 9.138 1.00 56.12 85 LEU A N 1
ATOM 687 C CA . LEU A 1 85 ? -14.416 11.519 8.297 1.00 56.12 85 LEU A CA 1
ATOM 688 C C . LEU A 1 85 ? -14.658 11.098 6.828 1.00 56.12 85 LEU A C 1
ATOM 690 O O . LEU A 1 85 ? -13.755 10.499 6.234 1.00 56.12 85 LEU A O 1
ATOM 694 N N . PRO A 1 86 ? -15.793 11.483 6.208 1.00 56.62 86 PRO A N 1
ATOM 695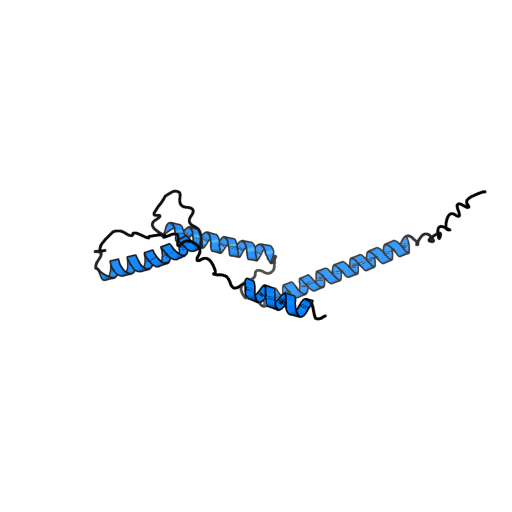 C CA . PRO A 1 86 ? -16.169 11.064 4.851 1.00 56.62 86 PRO A CA 1
ATOM 696 C C . PRO A 1 86 ? -15.278 11.631 3.730 1.00 56.62 86 PRO A C 1
ATOM 698 O O . PRO A 1 86 ? -15.242 11.055 2.648 1.00 56.62 86 PRO A O 1
ATOM 701 N N . ASP A 1 87 ? -14.515 12.702 3.983 1.00 58.09 87 ASP A N 1
ATOM 702 C CA . ASP A 1 87 ? -13.658 13.351 2.968 1.00 58.09 87 ASP A CA 1
ATOM 703 C C . ASP A 1 87 ? -12.149 13.288 3.291 1.00 58.09 87 ASP A C 1
ATOM 705 O O . ASP A 1 87 ? -11.292 13.878 2.627 1.00 58.09 87 ASP A O 1
ATOM 709 N N . THR A 1 88 ? -11.752 12.532 4.323 1.00 66.25 88 THR A N 1
ATOM 710 C CA . THR A 1 88 ? -10.318 12.341 4.575 1.00 66.25 88 THR A CA 1
ATOM 711 C C . THR A 1 88 ? -9.761 11.283 3.637 1.00 66.25 88 THR A C 1
ATOM 713 O O . THR A 1 88 ? -9.989 10.086 3.807 1.00 66.25 88 THR A O 1
ATOM 716 N N . LYS A 1 89 ? -8.911 11.707 2.696 1.00 70.25 89 LYS A N 1
ATOM 717 C CA . LYS A 1 89 ? -8.148 10.770 1.863 1.00 70.25 89 LYS A CA 1
ATOM 718 C C . LYS A 1 89 ? -7.320 9.816 2.735 1.00 70.25 89 LYS A C 1
ATOM 720 O O . LYS A 1 89 ? -6.319 10.197 3.351 1.00 70.25 89 LYS A O 1
ATOM 725 N N . MET A 1 90 ? -7.728 8.547 2.760 1.00 75.50 90 MET A N 1
ATOM 726 C CA . MET A 1 90 ? -7.065 7.465 3.488 1.00 75.50 90 MET A CA 1
ATOM 727 C C . MET A 1 90 ? -5.753 7.051 2.802 1.00 75.50 90 MET A C 1
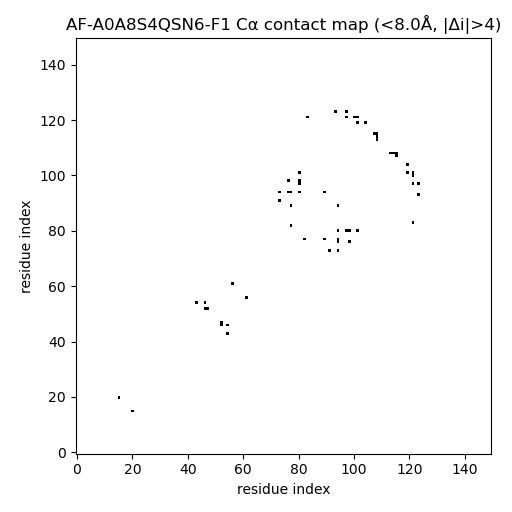ATOM 729 O O . MET A 1 90 ? -5.704 6.139 1.966 1.00 75.50 90 MET A O 1
ATOM 733 N N . THR A 1 91 ? -4.659 7.731 3.157 1.00 88.31 91 THR A N 1
ATOM 734 C CA . THR A 1 91 ? -3.309 7.350 2.710 1.00 88.31 91 THR A CA 1
ATOM 735 C C . THR A 1 91 ? -2.921 5.980 3.271 1.00 88.31 91 THR A C 1
ATOM 737 O O . THR A 1 91 ? -3.376 5.604 4.347 1.00 88.31 91 THR A O 1
ATOM 740 N N . LYS A 1 92 ? -2.037 5.241 2.581 1.00 88.69 92 LYS A N 1
ATOM 741 C CA . LYS A 1 92 ? -1.583 3.902 3.018 1.00 88.69 92 LYS A CA 1
ATOM 742 C C . LYS A 1 92 ? -1.079 3.898 4.467 1.00 88.69 92 LYS A C 1
ATOM 744 O O . LYS A 1 92 ? -1.437 3.016 5.234 1.00 88.69 92 LYS A O 1
ATOM 749 N N . ILE A 1 93 ? -0.314 4.919 4.858 1.00 89.94 93 ILE A N 1
ATOM 750 C CA . ILE A 1 93 ? 0.195 5.065 6.230 1.00 89.94 93 ILE A CA 1
ATOM 751 C C . ILE A 1 93 ? -0.947 5.300 7.224 1.00 89.94 93 ILE A C 1
ATOM 753 O O . ILE A 1 93 ? -0.975 4.655 8.268 1.00 89.94 93 ILE A O 1
ATOM 757 N N . LYS A 1 94 ? -1.898 6.193 6.910 1.00 87.19 94 LYS A N 1
ATOM 758 C CA . LYS A 1 94 ? -3.057 6.430 7.783 1.00 87.19 94 LYS A CA 1
ATOM 759 C C . LYS A 1 94 ? -3.904 5.164 7.931 1.00 87.19 94 LYS A C 1
ATOM 761 O O . LYS A 1 94 ? -4.294 4.847 9.044 1.00 87.19 94 LYS A O 1
ATOM 766 N N . THR A 1 95 ? -4.126 4.421 6.843 1.00 89.62 95 THR A N 1
ATOM 767 C CA . THR A 1 95 ? -4.859 3.146 6.863 1.00 89.62 95 THR A CA 1
ATOM 768 C C . THR A 1 95 ? -4.189 2.131 7.786 1.00 89.62 95 THR A C 1
ATOM 770 O O . THR A 1 95 ? -4.869 1.552 8.620 1.00 89.62 95 THR A O 1
ATOM 773 N N . LEU A 1 96 ? -2.866 1.951 7.698 1.00 92.44 96 LEU A N 1
ATOM 774 C CA . LEU A 1 96 ? -2.152 1.019 8.579 1.00 92.44 96 LEU A CA 1
ATOM 775 C C . LEU A 1 96 ? -2.225 1.446 10.048 1.00 92.44 96 LEU A C 1
ATOM 777 O O . LEU A 1 96 ? -2.525 0.622 10.902 1.00 92.44 96 LEU A O 1
ATOM 781 N N . ARG A 1 97 ? -2.010 2.736 10.339 1.00 89.94 97 ARG A N 1
ATOM 782 C CA . ARG A 1 97 ? -2.108 3.260 11.710 1.00 89.94 97 ARG A CA 1
ATOM 783 C C . ARG A 1 97 ? -3.501 3.051 12.299 1.00 89.94 97 ARG A C 1
ATOM 785 O O . ARG A 1 97 ? -3.610 2.552 13.412 1.00 89.94 97 ARG A O 1
ATOM 792 N N . LEU A 1 98 ? -4.548 3.382 11.539 1.00 89.25 98 LEU A N 1
ATOM 793 C CA . LEU A 1 98 ? -5.925 3.156 11.972 1.00 89.25 98 LEU A CA 1
ATOM 794 C C . LEU A 1 98 ? -6.232 1.673 12.169 1.00 89.25 98 LEU A C 1
ATOM 796 O O . LEU A 1 98 ? -6.872 1.335 13.156 1.00 89.25 98 LEU A O 1
ATOM 800 N N . ALA A 1 99 ? -5.768 0.799 11.269 1.00 91.62 99 ALA A N 1
ATOM 801 C CA . ALA A 1 99 ? -5.959 -0.643 11.396 1.00 91.62 99 ALA A CA 1
ATOM 802 C C . ALA A 1 99 ? -5.374 -1.157 12.713 1.00 91.62 99 ALA A C 1
ATOM 804 O O . ALA A 1 99 ? -6.060 -1.845 13.461 1.00 91.62 99 ALA A O 1
ATOM 805 N N . THR A 1 100 ? -4.130 -0.776 13.024 1.00 92.69 100 THR A N 1
ATOM 806 C CA . THR A 1 100 ? -3.473 -1.149 14.281 1.00 92.69 100 THR A CA 1
ATOM 807 C C . THR A 1 100 ? -4.261 -0.652 15.489 1.00 92.69 100 THR A C 1
ATOM 809 O O . THR A 1 100 ? -4.577 -1.447 16.369 1.00 92.69 100 THR A O 1
ATOM 812 N N . SER A 1 101 ? -4.642 0.630 15.516 1.00 90.44 101 SER A N 1
ATOM 813 C CA . SER A 1 101 ? -5.444 1.185 16.613 1.00 90.44 101 SER A CA 1
ATOM 814 C C . SER A 1 101 ? -6.798 0.488 16.758 1.00 90.44 101 SER A C 1
ATOM 816 O O . SER A 1 101 ? -7.250 0.270 17.879 1.00 90.44 101 SER A O 1
ATOM 818 N N . TYR A 1 102 ? -7.439 0.128 15.644 1.00 91.88 102 TYR A N 1
ATOM 819 C CA . TYR A 1 102 ? -8.739 -0.534 15.651 1.00 91.88 102 TYR A CA 1
ATOM 820 C C . TYR A 1 102 ? -8.648 -1.973 16.156 1.00 91.88 102 TYR A C 1
ATOM 822 O O . TYR A 1 102 ? -9.461 -2.368 16.983 1.00 91.88 102 TYR A O 1
ATOM 830 N N . ILE A 1 103 ? -7.615 -2.723 15.761 1.00 92.50 103 ILE A N 1
ATOM 831 C CA . ILE A 1 103 ? -7.347 -4.057 16.316 1.00 92.50 103 ILE A CA 1
ATOM 832 C C . ILE A 1 103 ? -7.159 -3.968 17.834 1.00 92.50 103 ILE A C 1
ATOM 834 O O . ILE A 1 103 ? -7.813 -4.699 18.568 1.00 92.50 103 ILE A O 1
ATOM 838 N N . SER A 1 104 ? -6.330 -3.041 18.326 1.00 90.38 104 SER A N 1
ATOM 839 C CA . SER A 1 104 ? -6.127 -2.862 19.771 1.00 90.38 104 SER A CA 1
ATOM 840 C C . SER A 1 104 ? -7.406 -2.472 20.514 1.00 90.38 104 SER A C 1
ATOM 842 O O . SER A 1 104 ? -7.588 -2.867 21.660 1.00 90.38 104 SER A O 1
ATOM 844 N N . TYR A 1 105 ? -8.288 -1.696 19.882 1.00 89.94 105 TYR A N 1
ATOM 845 C CA . TYR A 1 105 ? -9.595 -1.371 20.446 1.00 89.94 105 TYR A CA 1
ATOM 846 C C . TYR A 1 105 ? -10.494 -2.606 20.538 1.00 89.94 105 TYR A C 1
ATOM 848 O O . TYR A 1 105 ? -11.041 -2.869 21.602 1.00 89.94 105 TYR A O 1
ATOM 856 N N . LEU A 1 106 ? -10.608 -3.381 19.456 1.00 90.31 106 LEU A N 1
ATOM 857 C CA . LEU A 1 106 ? -11.420 -4.598 19.439 1.00 90.31 106 LEU A CA 1
ATOM 858 C C . LEU A 1 106 ? -10.924 -5.630 20.455 1.00 90.31 106 LEU A C 1
ATOM 860 O O . LEU A 1 106 ? -11.743 -6.245 21.123 1.00 90.31 106 LEU A O 1
ATOM 864 N N . LEU A 1 107 ? -9.606 -5.780 20.623 1.00 92.38 107 LEU A N 1
ATOM 865 C CA . LEU A 1 107 ? -9.038 -6.650 21.659 1.00 92.38 107 LEU A CA 1
ATOM 866 C C . LEU A 1 107 ? -9.491 -6.228 23.063 1.00 92.38 107 LEU A C 1
ATOM 868 O O . LEU A 1 107 ? -9.963 -7.068 23.816 1.00 92.38 107 LEU A O 1
ATOM 872 N N . LYS A 1 108 ? -9.456 -4.927 23.379 1.00 87.62 108 LYS A N 1
ATOM 873 C CA . LYS A 1 108 ? -9.948 -4.413 24.669 1.00 87.62 108 LYS 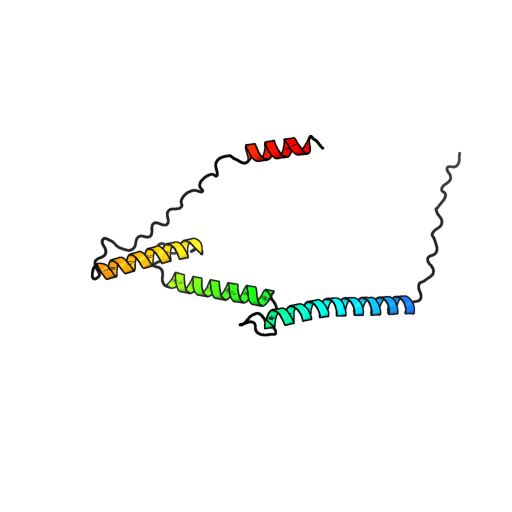A CA 1
ATOM 874 C C . LYS A 1 108 ? -11.443 -4.648 24.865 1.00 87.62 108 LYS A C 1
ATOM 876 O O . LYS A 1 108 ? -11.844 -5.035 25.947 1.00 87.62 108 LYS A O 1
ATOM 881 N N . VAL A 1 109 ? -12.253 -4.427 23.826 1.00 89.50 109 VAL A N 1
ATOM 882 C CA . VAL A 1 109 ? -13.705 -4.691 23.868 1.00 89.50 109 VAL A CA 1
ATOM 883 C C . VAL A 1 109 ? -13.985 -6.163 24.174 1.00 89.50 109 VAL A C 1
ATOM 885 O O . VAL A 1 109 ? -14.904 -6.465 24.926 1.00 89.50 109 VAL A O 1
ATOM 888 N N . LEU A 1 110 ? -13.198 -7.073 23.592 1.00 89.31 110 LEU A N 1
ATOM 889 C CA . LEU A 1 110 ? -13.314 -8.510 23.847 1.00 89.31 110 LEU A CA 1
ATOM 890 C C . LEU A 1 110 ? -12.864 -8.893 25.264 1.00 89.31 110 LEU A C 1
ATOM 892 O O . LEU A 1 110 ? -13.422 -9.820 25.834 1.00 89.31 110 LEU A O 1
ATOM 896 N N . GLU A 1 111 ? -11.877 -8.197 25.831 1.00 89.38 111 GLU A N 1
ATOM 897 C CA . GLU A 1 111 ? -11.415 -8.405 27.212 1.00 89.38 111 GLU A CA 1
ATOM 898 C C . GLU A 1 111 ? -12.400 -7.867 28.263 1.00 89.38 111 GLU A C 1
ATOM 900 O O . GLU A 1 111 ? -12.403 -8.352 29.391 1.00 89.38 111 GLU A O 1
ATOM 905 N N . THR A 1 112 ? -13.223 -6.872 27.917 1.00 84.75 112 THR A N 1
ATOM 906 C CA . THR A 1 112 ? -14.167 -6.214 28.838 1.00 84.75 112 THR A CA 1
ATOM 907 C C . THR A 1 112 ? -15.628 -6.629 28.631 1.00 84.75 112 THR A C 1
ATOM 909 O O . THR A 1 112 ? -16.527 -5.854 28.949 1.00 84.75 112 THR A O 1
ATOM 912 N N . ASP A 1 113 ? -15.879 -7.823 28.075 1.00 80.31 113 ASP A N 1
ATOM 913 C CA . ASP A 1 113 ? -17.222 -8.368 27.789 1.00 80.31 113 ASP A CA 1
ATOM 914 C C . ASP A 1 113 ? -18.152 -7.393 27.038 1.00 80.31 113 ASP A C 1
ATOM 916 O O . ASP A 1 113 ? -19.368 -7.377 27.219 1.00 80.31 113 ASP A O 1
ATOM 920 N N . GLY A 1 114 ? -17.583 -6.577 26.147 1.00 71.81 114 GLY A N 1
ATOM 921 C CA . GLY A 1 114 ? -18.349 -5.628 25.343 1.00 71.81 114 GLY A CA 1
ATOM 922 C C . GLY A 1 114 ? -18.508 -4.232 25.946 1.00 71.81 114 GLY A C 1
ATOM 923 O O . GLY A 1 114 ? -19.153 -3.406 25.306 1.00 71.81 114 GLY A O 1
ATOM 924 N N . GLU A 1 115 ? -17.878 -3.928 27.087 1.00 70.38 115 GLU A N 1
ATOM 925 C CA . GLU A 1 115 ? -17.914 -2.606 27.730 1.00 70.38 115 GLU A CA 1
ATOM 926 C C . GLU A 1 115 ? -16.626 -1.801 27.457 1.00 70.38 115 GLU A C 1
ATOM 928 O O . GLU A 1 115 ? -15.683 -1.815 28.256 1.00 70.38 115 GLU A O 1
ATOM 933 N N . PRO A 1 116 ? -16.493 -1.098 26.317 1.00 64.94 116 PRO A N 1
ATOM 934 C CA . PRO A 1 116 ? -15.396 -0.165 26.124 1.00 64.94 116 PRO A CA 1
ATOM 935 C C . PRO A 1 116 ? -15.657 1.127 26.901 1.00 64.94 116 PRO A C 1
ATOM 937 O O . PRO A 1 116 ? -16.733 1.711 26.808 1.00 64.94 116 PRO A O 1
ATOM 940 N N . ALA A 1 117 ? -14.622 1.670 27.547 1.00 58.88 117 ALA A N 1
ATOM 941 C CA . ALA A 1 117 ? -14.634 2.968 28.244 1.00 58.88 117 ALA A CA 1
ATOM 942 C C . ALA A 1 117 ? -14.897 4.208 27.339 1.00 58.88 117 ALA A C 1
ATOM 944 O O . ALA A 1 117 ? -14.591 5.340 27.709 1.00 58.88 117 ALA A O 1
ATOM 945 N N . GLY A 1 118 ? -15.420 4.011 26.126 1.00 65.56 118 GLY A N 1
ATOM 946 C CA . GLY A 1 118 ? -15.703 5.029 25.121 1.00 65.56 118 GLY A CA 1
ATOM 947 C C . GLY A 1 118 ? -15.653 4.457 23.700 1.00 65.56 118 GLY A C 1
ATOM 948 O O . GLY A 1 118 ? -14.955 3.480 23.424 1.00 65.56 118 GLY A O 1
ATOM 949 N N . GLY A 1 119 ? -16.396 5.067 22.771 1.00 74.56 119 GLY A N 1
ATOM 950 C CA . GLY A 1 119 ? -16.368 4.687 21.353 1.00 74.56 119 GLY A CA 1
ATOM 951 C C . GLY A 1 119 ? -14.971 4.801 20.726 1.00 74.56 119 GLY A C 1
ATOM 952 O O . GLY A 1 119 ? -14.102 5.518 21.227 1.00 74.56 119 GLY A O 1
ATOM 953 N N . PHE A 1 120 ? -14.749 4.110 19.602 1.00 82.12 120 PHE A N 1
ATOM 954 C CA . PHE A 1 120 ? -13.463 4.128 18.900 1.00 82.12 120 PHE A CA 1
ATOM 955 C C . PHE A 1 120 ? -13.086 5.545 18.440 1.00 82.12 120 PHE A C 1
ATOM 957 O O . PHE A 1 120 ? -13.600 6.060 17.446 1.00 82.12 120 PHE A O 1
ATOM 964 N N . ARG A 1 121 ? -12.149 6.175 19.155 1.00 74.50 121 ARG A N 1
ATOM 965 C CA . ARG A 1 121 ? -11.558 7.467 18.795 1.00 74.50 121 ARG A CA 1
ATOM 966 C C . ARG A 1 121 ? -10.114 7.270 18.368 1.00 74.50 121 ARG A C 1
ATOM 968 O O . ARG A 1 121 ? -9.204 7.231 19.189 1.00 74.50 121 ARG A O 1
ATOM 975 N N . ALA A 1 122 ? -9.899 7.155 17.064 1.00 68.56 122 ALA A N 1
ATOM 976 C CA . ALA A 1 122 ? -8.554 7.179 16.520 1.00 68.56 122 ALA A CA 1
ATOM 977 C C . ALA A 1 122 ? -8.096 8.626 16.325 1.00 68.56 122 ALA A C 1
ATOM 979 O O . ALA A 1 122 ? -8.398 9.262 15.313 1.00 68.56 122 ALA A O 1
ATOM 980 N N . GLU A 1 123 ? -7.348 9.153 17.289 1.00 59.19 123 GLU A N 1
ATOM 981 C CA . GLU A 1 123 ? -6.653 10.423 17.119 1.00 59.19 123 GLU A CA 1
ATOM 982 C C . GLU A 1 123 ? -5.547 10.280 16.062 1.00 59.19 123 GLU A C 1
ATOM 984 O O . GLU A 1 123 ? -4.420 9.857 16.325 1.00 59.19 123 GLU A O 1
ATOM 989 N N . LEU A 1 124 ? -5.860 10.648 14.821 1.00 59.09 124 LEU A N 1
ATOM 990 C CA . LEU A 1 124 ? -4.872 10.815 13.758 1.00 59.09 124 LEU A CA 1
ATOM 991 C C . LEU A 1 124 ? -4.132 12.150 13.936 1.00 59.09 124 LEU A C 1
ATOM 993 O O . LEU A 1 124 ? -4.223 13.027 13.078 1.00 59.09 124 LEU A O 1
ATOM 997 N N . HIS A 1 125 ? -3.393 12.312 15.038 1.00 52.09 125 HIS A N 1
ATOM 998 C CA . HIS A 1 125 ? -2.536 13.482 15.248 1.00 52.09 125 HIS A CA 1
ATOM 999 C C . HIS A 1 125 ? -1.539 13.613 14.093 1.00 52.09 125 HIS A C 1
ATOM 1001 O O . HIS A 1 125 ? -0.713 12.730 13.831 1.00 52.09 125 HIS A O 1
ATOM 1007 N N . HIS A 1 126 ? -1.614 14.736 13.381 1.00 51.19 126 HIS A N 1
ATOM 1008 C CA . HIS A 1 126 ? -0.574 15.165 12.463 1.00 51.19 126 HIS A CA 1
ATOM 1009 C C . HIS A 1 126 ? 0.603 15.638 13.315 1.00 51.19 126 HIS A C 1
ATOM 1011 O O . HIS A 1 126 ? 0.677 16.804 13.686 1.00 51.19 126 HIS A O 1
ATOM 1017 N N . THR A 1 127 ? 1.517 14.737 13.678 1.00 48.47 127 THR A N 1
ATOM 1018 C CA . THR A 1 127 ? 2.782 15.168 14.278 1.00 48.47 127 THR A CA 1
ATOM 1019 C C . THR A 1 127 ? 3.504 16.027 13.234 1.00 48.47 127 THR A C 1
ATOM 1021 O O . THR A 1 127 ? 3.786 15.500 12.147 1.00 48.47 127 THR A O 1
ATOM 1024 N N . PRO A 1 128 ? 3.788 17.315 13.501 1.00 43.62 128 PRO A N 1
ATOM 1025 C CA . PRO A 1 128 ? 4.514 18.152 12.557 1.00 43.62 128 PRO A CA 1
ATOM 1026 C C . PRO A 1 128 ? 5.879 17.512 12.272 1.00 43.62 128 PRO A C 1
ATOM 1028 O O . PRO A 1 128 ? 6.439 16.837 13.145 1.00 43.62 128 PRO A O 1
ATOM 1031 N N . PRO A 1 129 ? 6.423 17.662 11.052 1.00 46.22 129 PRO A N 1
ATOM 1032 C CA . PRO A 1 129 ? 7.684 17.038 10.692 1.00 46.22 129 PRO A CA 1
ATOM 1033 C C . PRO A 1 129 ? 8.757 17.510 11.671 1.00 46.22 129 PRO A C 1
ATOM 1035 O O . PRO A 1 129 ? 9.058 18.702 11.755 1.00 46.22 129 PRO A O 1
ATOM 1038 N N . ARG A 1 130 ? 9.327 16.562 12.423 1.00 46.47 130 ARG A N 1
ATOM 1039 C CA . ARG A 1 130 ? 10.481 16.788 13.292 1.00 46.47 130 ARG A CA 1
ATOM 1040 C C . ARG A 1 130 ? 11.571 17.402 12.415 1.00 46.47 130 ARG A C 1
ATOM 1042 O O . ARG A 1 130 ? 12.134 16.715 11.559 1.00 46.47 130 ARG A O 1
ATOM 1049 N N . ARG A 1 131 ? 11.809 18.712 12.563 1.00 49.47 131 ARG A N 1
ATOM 1050 C CA . ARG A 1 131 ? 12.907 19.406 11.886 1.00 49.47 131 ARG A CA 1
ATOM 1051 C C . ARG A 1 131 ? 14.173 18.614 12.198 1.00 49.47 131 ARG A C 1
ATOM 1053 O O . ARG A 1 131 ? 14.541 18.466 13.360 1.00 49.47 131 ARG A O 1
ATOM 1060 N N . ARG A 1 132 ? 14.799 18.037 11.168 1.00 45.69 132 ARG A N 1
ATOM 1061 C CA . ARG A 1 132 ? 16.146 17.476 11.295 1.00 45.69 132 ARG A CA 1
ATOM 1062 C C . ARG A 1 132 ? 17.055 18.656 11.597 1.00 45.69 132 ARG A C 1
ATOM 1064 O O . ARG A 1 132 ? 17.340 19.456 10.709 1.00 45.69 132 ARG A O 1
ATOM 1071 N N . ASN A 1 133 ? 17.404 18.799 12.868 1.00 47.69 133 ASN A N 1
ATOM 1072 C CA . ASN A 1 133 ? 18.328 19.814 13.327 1.00 47.69 133 ASN A CA 1
ATOM 1073 C C . ASN A 1 133 ? 19.661 19.631 12.593 1.00 47.69 133 ASN A C 1
ATOM 1075 O O . ASN A 1 133 ? 20.232 18.546 12.573 1.00 47.69 133 ASN A O 1
AT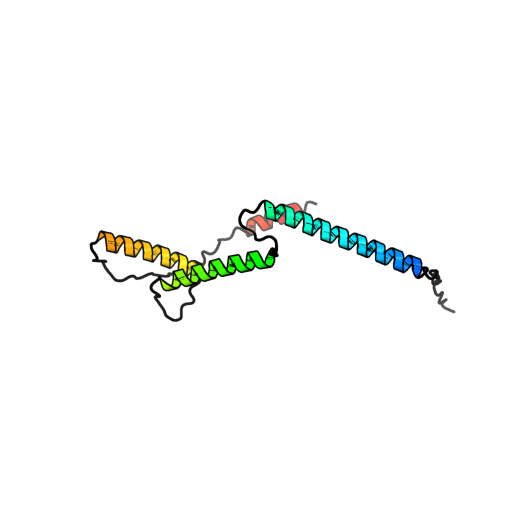OM 1079 N N . ALA A 1 134 ? 20.048 20.710 11.918 1.00 56.19 134 ALA A N 1
ATOM 1080 C CA . ALA A 1 134 ? 21.387 21.129 11.535 1.00 56.19 134 ALA A CA 1
ATOM 1081 C C . ALA A 1 134 ? 22.541 20.146 11.817 1.00 56.19 134 ALA A C 1
ATOM 1083 O O . ALA A 1 134 ? 23.212 20.264 12.833 1.00 56.19 134 ALA A O 1
ATOM 1084 N N . ASP A 1 135 ? 22.851 19.277 10.852 1.00 52.06 135 ASP A N 1
ATOM 1085 C CA . ASP A 1 135 ? 24.189 18.664 10.757 1.00 52.06 135 ASP A CA 1
ATOM 1086 C C . ASP A 1 135 ? 24.742 18.610 9.315 1.00 52.06 135 ASP A C 1
ATOM 1088 O O . ASP A 1 135 ? 25.764 18.008 9.009 1.00 52.06 135 ASP A O 1
ATOM 1092 N N . GLN A 1 136 ? 24.104 19.306 8.364 1.00 53.00 136 GLN A N 1
ATOM 1093 C CA . GLN A 1 136 ? 24.677 19.457 7.014 1.00 53.00 136 GLN A CA 1
ATOM 1094 C C . GLN A 1 136 ? 25.788 20.517 6.956 1.00 53.00 136 GLN A C 1
ATOM 1096 O O . GLN A 1 136 ? 26.548 20.581 5.987 1.00 53.00 136 GLN A O 1
ATOM 1101 N N . SER A 1 137 ? 25.902 21.354 7.988 1.00 53.72 137 SER A N 1
ATOM 1102 C CA . SER A 1 137 ? 26.867 22.452 8.059 1.00 53.72 137 SER A CA 1
ATOM 1103 C C . SER A 1 137 ? 28.292 21.971 8.348 1.00 53.72 137 SER A C 1
ATOM 1105 O O . SER A 1 137 ? 29.233 22.664 7.959 1.00 53.72 137 SER A O 1
ATOM 1107 N N . GLN A 1 138 ? 28.466 20.824 9.020 1.00 53.97 138 GLN A N 1
ATOM 1108 C CA . GLN A 1 138 ? 29.781 20.208 9.245 1.00 53.97 138 GLN A CA 1
ATOM 1109 C C . GLN A 1 138 ? 30.238 19.403 8.025 1.00 53.97 138 GLN A C 1
ATOM 1111 O O . GLN A 1 138 ? 31.353 19.608 7.546 1.00 53.97 138 GLN A O 1
ATOM 1116 N N . VAL A 1 139 ? 29.356 18.585 7.441 1.00 58.84 139 VAL A N 1
ATOM 1117 C CA . VAL A 1 139 ? 29.683 17.763 6.261 1.00 58.84 139 VAL A CA 1
ATOM 1118 C C . VAL A 1 139 ? 30.093 18.633 5.066 1.00 58.84 139 VAL A C 1
ATOM 1120 O O . VAL A 1 139 ? 31.088 18.356 4.399 1.00 58.84 139 VAL A O 1
ATOM 1123 N N . ARG A 1 140 ? 29.402 19.762 4.842 1.00 57.44 140 ARG A N 1
ATOM 1124 C CA . ARG A 1 140 ? 29.769 20.725 3.787 1.00 57.44 140 ARG A CA 1
ATOM 1125 C C . ARG A 1 140 ? 31.124 21.398 4.013 1.00 57.44 140 ARG A C 1
ATOM 1127 O O . ARG A 1 140 ? 31.784 21.746 3.038 1.00 57.44 140 ARG A O 1
ATOM 1134 N N . ARG A 1 141 ? 31.539 21.600 5.268 1.00 59.25 141 ARG A N 1
ATOM 1135 C CA . ARG A 1 141 ? 32.865 22.152 5.590 1.00 59.25 141 ARG A CA 1
ATOM 1136 C C . ARG A 1 141 ? 33.969 21.123 5.355 1.00 59.25 141 ARG A C 1
ATOM 1138 O O . ARG A 1 141 ? 35.007 21.487 4.815 1.00 59.25 141 ARG A O 1
ATOM 1145 N N . HIS A 1 142 ? 33.721 19.857 5.685 1.00 57.62 142 HIS A N 1
ATOM 1146 C CA . HIS A 1 142 ? 34.677 18.770 5.475 1.00 57.62 142 HIS A CA 1
ATOM 1147 C C . HIS A 1 142 ? 34.925 18.499 3.984 1.00 57.62 142 HIS A C 1
ATOM 1149 O O . HIS A 1 142 ? 36.072 18.421 3.563 1.00 57.62 142 HIS A O 1
ATOM 1155 N N . ILE A 1 143 ? 33.871 18.469 3.160 1.00 62.84 143 ILE A N 1
ATOM 1156 C CA . ILE A 1 143 ? 34.006 18.255 1.707 1.00 62.84 143 ILE A CA 1
ATOM 1157 C C . ILE A 1 143 ? 34.818 19.385 1.051 1.00 62.84 143 ILE A C 1
ATOM 1159 O O . ILE A 1 143 ? 35.735 19.113 0.284 1.00 62.84 143 ILE A O 1
ATOM 1163 N N . LYS A 1 144 ? 34.566 20.652 1.417 1.00 64.38 144 LYS A N 1
ATOM 1164 C CA . LYS A 1 144 ? 35.332 21.794 0.882 1.00 64.38 144 LYS A CA 1
ATOM 1165 C C . LYS A 1 144 ? 36.815 21.794 1.274 1.00 64.38 144 LYS A C 1
ATOM 1167 O O . LYS A 1 144 ? 37.611 22.411 0.575 1.00 64.38 144 LYS A O 1
ATOM 1172 N N . TYR A 1 145 ? 37.187 21.160 2.387 1.00 70.88 145 TYR A N 1
ATOM 1173 C CA . TYR A 1 145 ? 38.585 21.076 2.819 1.00 70.88 145 TYR A CA 1
ATOM 1174 C C . TYR A 1 145 ? 39.411 20.159 1.906 1.00 70.88 145 TYR A C 1
ATOM 1176 O O . TYR A 1 145 ? 40.536 20.509 1.559 1.00 70.88 145 TYR A O 1
ATOM 1184 N N . TYR A 1 146 ? 38.845 19.026 1.482 1.00 57.94 146 TYR A N 1
ATOM 1185 C CA . TYR A 1 146 ? 39.545 18.073 0.614 1.00 57.94 146 TYR A CA 1
ATOM 1186 C C . TYR A 1 146 ? 39.552 18.489 -0.858 1.00 57.94 146 TYR A C 1
ATOM 1188 O O . TYR A 1 146 ? 40.542 18.248 -1.536 1.00 57.94 146 TYR A O 1
ATOM 1196 N N . ASP A 1 147 ? 38.519 19.192 -1.325 1.00 63.59 147 ASP A N 1
ATOM 1197 C CA . ASP A 1 147 ? 38.456 19.697 -2.707 1.00 63.59 147 ASP A CA 1
ATOM 1198 C C . ASP A 1 147 ? 39.461 20.834 -2.979 1.00 63.59 147 ASP A C 1
ATOM 1200 O O . ASP A 1 147 ? 39.808 21.113 -4.117 1.00 63.59 147 ASP A O 1
ATOM 1204 N N . ARG A 1 148 ? 39.942 21.515 -1.927 1.00 61.31 148 ARG A N 1
ATOM 1205 C CA . ARG A 1 148 ? 40.919 22.617 -2.032 1.00 61.31 148 ARG A CA 1
ATOM 1206 C C . ARG A 1 148 ? 42.377 22.160 -1.910 1.00 61.31 148 ARG A C 1
ATOM 1208 O O . ARG A 1 148 ? 43.275 22.991 -1.997 1.00 61.31 148 ARG A O 1
ATOM 1215 N N . LYS A 1 149 ? 42.607 20.882 -1.597 1.00 53.38 149 LYS A N 1
ATOM 1216 C CA . LYS A 1 149 ? 43.939 20.291 -1.382 1.00 53.38 149 LYS A CA 1
ATOM 1217 C C . LYS A 1 149 ? 44.374 19.335 -2.505 1.00 53.38 149 LYS A C 1
ATOM 1219 O O . LYS A 1 149 ? 45.408 18.687 -2.358 1.00 53.38 149 LYS A O 1
ATOM 1224 N N . LEU A 1 150 ? 43.602 19.276 -3.588 1.00 49.59 150 LEU A N 1
ATOM 1225 C CA . LEU A 1 150 ? 43.979 18.744 -4.901 1.00 49.59 150 LEU A CA 1
ATOM 1226 C C . LEU A 1 150 ? 44.241 19.918 -5.850 1.00 49.59 150 LEU A C 1
ATOM 1228 O O . LEU A 1 150 ? 45.084 19.741 -6.752 1.00 49.59 150 LEU A O 1
#

Organism: NCBI:txid348720

Solvent-accessible surface area (backbone atoms only — not comparable to full-atom values): 9613 Å² total; per-residue (Å²): 138,84,82,83,83,80,74,77,82,78,79,80,73,73,81,73,53,65,69,58,54,50,51,53,50,52,54,50,53,50,51,50,52,50,53,54,47,52,54,52,49,55,55,48,59,56,39,74,74,40,96,83,57,67,91,86,62,52,67,72,56,48,57,50,50,53,52,50,53,51,51,51,52,54,49,60,51,51,79,73,44,89,74,92,53,100,81,63,82,77,44,72,68,56,47,52,53,51,47,53,55,48,52,57,48,52,52,49,24,65,75,44,82,69,59,57,102,58,79,97,76,81,81,80,74,80,74,74,81,78,76,79,75,85,63,65,72,57,56,57,52,56,54,55,55,59,70,72,74,114

Sequence (150 aa):
LDCDMQTLPRFDRPPQSFVRVVKRRTTANKKERRRTQSINTAFTDLRECIPNVPPDTKLSKMVRARSQSINIAFSKLRDRIPSVLPDTKMTKIKTLRLATSYISYLLKVLETDGEPAGGFRAELHHTPPRRRNADQSQVRRHIKYYDRKL

pLDDT: mean 71.99, std 15.59, range [36.97, 94.56]

InterPro domains:
  IPR011598 Myc-type, basic helix-loop-helix (bHLH) domain [PF00010] (24-62)
  IPR011598 Myc-type, basic helix-loop-helix (bHLH) domain [PF00010] (64-106)
  IPR011598 Myc-type, basic helix-loop-helix (bHLH) domain [PS50888] (23-106)
  IPR011598 Myc-type, basic helix-loop-helix (bHLH) domain [SM00353] (29-112)
  IPR036638 Helix-loop-helix DNA-binding domain superfamily [G3DSA:4.10.280.10] (20-62)
  IPR036638 Helix-loop-helix DNA-binding domain superfamily [G3DSA:4.10.280.10] (63-116)
  IPR036638 Helix-loop-helix DNA-binding domain superfamily [SSF47459] (23-62)
  IPR036638 Helix-loop-helix DNA-binding domain superfamily [SSF47459] (64-129)
  IPR050283 E-box Binding Transcriptional Regulators [PTHR23349] (64-125)